Protein AF-A0A644XLY2-F1 (afdb_monomer_lite)

Radius of gyration: 23.8 Å; chains: 1; bounding box: 46×33×76 Å

Organism: NCBI:txid1076179

Structure (mmCIF, N/CA/C/O backbone):
data_AF-A0A644XLY2-F1
#
_entry.id   AF-A0A644XLY2-F1
#
loop_
_atom_site.group_PDB
_atom_site.id
_atom_site.type_symbol
_atom_site.label_atom_id
_atom_site.label_alt_id
_atom_site.label_comp_id
_atom_site.label_asym_id
_atom_site.label_entity_id
_atom_site.label_seq_id
_atom_site.pdbx_PDB_ins_code
_atom_site.Cartn_x
_atom_site.Cartn_y
_atom_site.Cartn_z
_atom_site.occupancy
_atom_site.B_iso_or_equiv
_atom_site.auth_seq_id
_atom_site.auth_comp_id
_atom_site.auth_asym_id
_atom_site.auth_atom_id
_atom_site.pdbx_PDB_model_num
ATOM 1 N N . MET A 1 1 ? 18.269 8.327 -16.739 1.00 52.97 1 MET A N 1
ATOM 2 C CA . MET A 1 1 ? 19.501 8.767 -16.051 1.00 52.97 1 MET A CA 1
ATOM 3 C C . MET A 1 1 ? 20.636 8.772 -17.060 1.00 52.97 1 MET A C 1
ATOM 5 O O . MET A 1 1 ? 21.264 7.745 -17.252 1.00 52.97 1 MET A O 1
ATOM 9 N N . VAL A 1 2 ? 20.858 9.886 -17.757 1.00 47.28 2 VAL A N 1
ATOM 10 C CA . VAL A 1 2 ? 22.071 10.100 -18.561 1.00 47.28 2 VAL A CA 1
ATOM 11 C C . VAL A 1 2 ? 22.455 11.570 -18.405 1.00 47.28 2 VAL A C 1
ATOM 13 O O . VAL A 1 2 ? 21.588 12.430 -18.533 1.00 47.28 2 VAL A O 1
ATOM 16 N N . GLY A 1 3 ? 23.728 11.842 -18.101 1.00 70.56 3 GLY A N 1
ATOM 17 C CA . GLY A 1 3 ? 24.317 13.184 -18.199 1.00 70.56 3 GLY A CA 1
ATOM 18 C C . GLY A 1 3 ? 24.483 14.000 -16.908 1.00 70.56 3 GLY A C 1
ATOM 19 O O . GLY A 1 3 ? 24.839 15.168 -17.010 1.00 70.56 3 GLY A O 1
ATOM 20 N N . GLY A 1 4 ? 24.270 13.441 -15.709 1.00 84.75 4 GLY A N 1
ATOM 21 C CA . GLY A 1 4 ? 24.455 14.188 -14.453 1.00 84.75 4 GLY A CA 1
ATOM 22 C C . GLY A 1 4 ? 24.630 13.318 -13.204 1.00 84.75 4 GLY A C 1
ATOM 23 O O . GLY A 1 4 ? 24.423 12.106 -13.252 1.00 84.75 4 GLY A O 1
ATOM 24 N N . ILE A 1 5 ? 25.010 13.948 -12.085 1.00 87.62 5 ILE A N 1
ATOM 25 C CA . ILE A 1 5 ? 25.122 13.294 -10.772 1.00 87.62 5 ILE A CA 1
ATOM 26 C C . ILE A 1 5 ? 23.717 12.957 -10.268 1.00 87.62 5 ILE A C 1
ATOM 28 O O . ILE A 1 5 ? 22.854 13.830 -10.184 1.00 87.62 5 ILE A O 1
ATOM 32 N N . VAL A 1 6 ? 23.501 11.693 -9.912 1.00 84.50 6 VAL A N 1
ATOM 33 C CA . VAL A 1 6 ? 22.233 11.191 -9.374 1.00 84.50 6 VAL A CA 1
ATOM 34 C C . VAL A 1 6 ? 22.479 10.395 -8.099 1.00 84.50 6 VAL A C 1
ATOM 36 O O . VAL A 1 6 ? 23.518 9.754 -7.949 1.00 84.50 6 VAL A O 1
ATOM 39 N N . ALA A 1 7 ? 21.514 10.424 -7.179 1.00 84.50 7 ALA A N 1
ATOM 40 C CA . ALA A 1 7 ? 21.519 9.519 -6.039 1.00 84.50 7 ALA A CA 1
ATOM 41 C C . ALA A 1 7 ? 21.222 8.095 -6.531 1.00 84.50 7 ALA A C 1
ATOM 43 O O . ALA A 1 7 ? 20.215 7.870 -7.205 1.00 84.50 7 ALA A O 1
ATOM 44 N N . TRP A 1 8 ? 22.104 7.154 -6.201 1.00 85.44 8 TRP A N 1
ATOM 45 C CA . TRP A 1 8 ? 21.988 5.751 -6.585 1.00 85.44 8 TRP A CA 1
ATOM 46 C C . TRP A 1 8 ? 21.940 4.863 -5.343 1.00 85.44 8 TRP A C 1
ATOM 48 O O . TRP A 1 8 ? 22.745 5.034 -4.428 1.00 85.44 8 TRP A O 1
ATOM 58 N N . GLY A 1 9 ? 21.007 3.910 -5.332 1.00 87.19 9 GLY A N 1
ATOM 59 C CA . GLY A 1 9 ? 20.786 2.977 -4.228 1.00 87.19 9 GLY A CA 1
ATOM 60 C C . GLY A 1 9 ? 19.379 3.073 -3.635 1.00 87.19 9 GLY A C 1
ATOM 61 O O . GLY A 1 9 ? 18.827 4.154 -3.441 1.00 87.19 9 GLY A O 1
ATOM 62 N N . ASP A 1 10 ? 18.804 1.911 -3.346 1.00 88.25 10 ASP A N 1
ATOM 63 C CA . ASP A 1 10 ? 17.441 1.723 -2.839 1.00 88.25 10 ASP A CA 1
ATOM 64 C C . ASP A 1 10 ? 17.400 1.025 -1.467 1.00 88.25 10 ASP A C 1
ATOM 66 O O . ASP A 1 10 ? 16.327 0.891 -0.875 1.00 88.25 10 ASP A O 1
ATOM 70 N N . GLN A 1 11 ? 18.556 0.590 -0.959 1.00 90.31 11 GLN A N 1
ATOM 71 C CA . GLN A 1 11 ? 18.693 -0.169 0.283 1.00 90.31 11 GLN A CA 1
ATOM 72 C C . GLN A 1 11 ? 19.186 0.709 1.440 1.00 90.31 11 GLN A C 1
ATOM 74 O O . GLN A 1 11 ? 19.980 1.632 1.256 1.00 90.31 11 GLN A O 1
ATOM 79 N N . THR A 1 12 ? 18.720 0.412 2.649 1.00 88.81 12 THR A N 1
ATOM 80 C CA . THR A 1 12 ? 19.202 1.013 3.893 1.00 88.81 12 THR A CA 1
ATOM 81 C C . THR A 1 12 ? 20.498 0.337 4.351 1.00 88.81 12 THR A C 1
ATOM 83 O O . THR A 1 12 ? 20.866 -0.741 3.885 1.00 88.81 12 THR A O 1
ATOM 86 N N . ALA A 1 13 ? 21.174 0.940 5.333 1.00 89.31 13 ALA A N 1
ATOM 87 C CA . ALA A 1 13 ? 22.377 0.373 5.948 1.00 89.31 13 ALA A CA 1
ATOM 88 C C . ALA A 1 13 ? 22.137 -0.950 6.713 1.00 89.31 13 ALA A C 1
ATOM 90 O O . ALA A 1 13 ? 23.092 -1.556 7.188 1.00 89.31 13 ALA A O 1
ATOM 91 N N . GLY A 1 14 ? 20.881 -1.396 6.858 1.00 84.31 14 GLY A N 1
ATOM 92 C CA . GLY A 1 14 ? 20.552 -2.686 7.470 1.00 84.31 14 GLY A CA 1
ATOM 93 C C . GLY A 1 14 ? 20.836 -3.889 6.564 1.00 84.31 14 GLY A C 1
ATOM 94 O O . GLY A 1 14 ? 20.976 -5.005 7.060 1.00 84.31 14 GLY A O 1
ATOM 95 N N . TYR A 1 15 ? 20.952 -3.682 5.250 1.00 83.88 15 TYR A N 1
ATOM 96 C CA . TYR A 1 15 ? 21.328 -4.731 4.304 1.00 83.88 15 TYR A CA 1
ATOM 97 C C . TYR A 1 15 ? 22.852 -4.975 4.339 1.00 83.88 15 TYR A C 1
ATOM 99 O O . TYR A 1 15 ? 23.608 -4.002 4.353 1.00 83.88 15 TYR A O 1
ATOM 107 N N . PRO A 1 16 ? 23.346 -6.233 4.306 1.00 84.50 16 PRO A N 1
ATOM 108 C CA . PRO A 1 16 ? 22.618 -7.498 4.128 1.00 84.50 16 PRO A CA 1
ATOM 109 C C . PRO A 1 16 ? 22.220 -8.209 5.436 1.00 84.50 16 PRO A C 1
ATOM 111 O O . PRO A 1 16 ? 21.701 -9.320 5.382 1.00 84.50 16 PRO A O 1
ATOM 114 N N . GLY A 1 17 ? 22.498 -7.622 6.605 1.00 86.94 17 GLY A N 1
ATOM 115 C CA . GLY A 1 17 ? 22.283 -8.278 7.903 1.00 86.94 17 GLY A CA 1
ATOM 116 C C . GLY A 1 17 ? 20.809 -8.510 8.251 1.00 86.94 17 GLY A C 1
ATOM 117 O O . GLY A 1 17 ? 20.477 -9.495 8.905 1.00 86.94 17 GLY A O 1
ATOM 118 N N . ILE A 1 18 ? 19.925 -7.627 7.789 1.00 84.94 18 ILE A N 1
ATOM 119 C CA . ILE A 1 18 ? 18.471 -7.785 7.851 1.00 84.94 18 ILE A CA 1
ATOM 120 C C . ILE A 1 18 ? 17.988 -8.070 6.428 1.00 84.94 18 ILE A C 1
ATOM 122 O O . ILE A 1 18 ? 18.403 -7.397 5.489 1.00 84.94 18 ILE A O 1
ATOM 126 N N . THR A 1 19 ? 17.126 -9.070 6.256 1.00 83.12 19 THR A N 1
ATOM 127 C CA . THR A 1 19 ? 16.558 -9.442 4.947 1.00 83.12 19 THR A CA 1
ATOM 128 C C . THR A 1 19 ? 15.084 -9.071 4.811 1.00 83.12 19 THR A C 1
ATOM 130 O O . THR A 1 19 ? 14.523 -9.189 3.724 1.00 83.12 19 THR A O 1
ATOM 133 N N . ASP A 1 20 ? 14.452 -8.593 5.890 1.00 86.88 20 ASP A N 1
ATOM 134 C CA . ASP A 1 20 ? 13.086 -8.085 5.823 1.00 86.88 20 ASP A CA 1
ATOM 135 C C . ASP A 1 20 ? 13.050 -6.807 4.981 1.00 86.88 20 ASP A C 1
ATOM 137 O O . ASP A 1 20 ? 13.723 -5.802 5.248 1.00 86.88 20 ASP A O 1
ATOM 141 N N . VAL A 1 21 ? 12.240 -6.864 3.935 1.00 86.06 21 VAL A N 1
ATOM 142 C CA . VAL A 1 21 ? 12.127 -5.843 2.909 1.00 86.06 21 VAL A CA 1
ATOM 143 C C . VAL A 1 21 ? 11.563 -4.533 3.475 1.00 86.06 21 VAL A C 1
ATOM 145 O O . VAL A 1 21 ? 11.943 -3.449 3.025 1.00 86.06 21 VAL A O 1
ATOM 148 N N . LYS A 1 22 ? 10.727 -4.601 4.521 1.00 82.75 22 LYS A N 1
ATOM 149 C CA . LYS A 1 22 ? 10.165 -3.406 5.179 1.00 82.75 22 LYS A CA 1
ATOM 150 C C . LYS A 1 22 ? 11.219 -2.560 5.905 1.00 82.75 22 LYS A C 1
ATOM 152 O O . LYS A 1 22 ? 11.024 -1.362 6.120 1.00 82.75 22 LYS A O 1
ATOM 157 N N . ASP A 1 23 ? 12.335 -3.179 6.282 1.00 85.06 23 ASP A N 1
ATOM 158 C CA . ASP A 1 23 ? 13.420 -2.539 7.025 1.00 85.06 23 ASP A CA 1
ATOM 159 C C . ASP A 1 23 ? 14.617 -2.200 6.133 1.00 85.06 23 ASP A C 1
ATOM 161 O O . ASP A 1 23 ? 15.352 -1.242 6.398 1.00 85.06 23 ASP A O 1
ATOM 165 N N . THR A 1 24 ? 14.778 -2.942 5.041 1.00 89.88 24 THR A N 1
ATOM 166 C CA . THR A 1 24 ? 15.925 -2.820 4.139 1.00 89.88 24 THR A CA 1
ATOM 167 C C . THR A 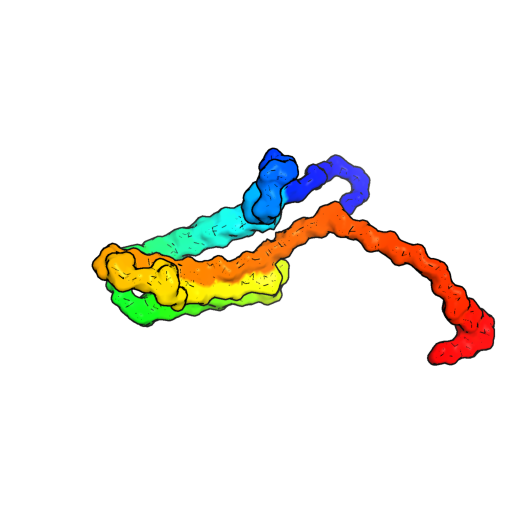1 24 ? 15.649 -1.997 2.901 1.00 89.88 24 THR A C 1
ATOM 169 O O . THR A 1 24 ? 16.515 -1.221 2.513 1.00 89.88 24 THR A O 1
ATOM 172 N N . SER A 1 25 ? 14.450 -2.044 2.321 1.00 90.56 25 SER A N 1
ATOM 173 C CA . SER A 1 25 ? 14.159 -1.238 1.139 1.00 90.56 25 SER A CA 1
ATOM 174 C C . SER A 1 25 ? 13.577 0.128 1.497 1.00 90.56 25 SER A C 1
ATOM 176 O O . SER A 1 25 ? 12.528 0.247 2.134 1.00 90.56 25 SER A O 1
ATOM 178 N N . ILE A 1 26 ? 14.242 1.188 1.037 1.00 91.94 26 ILE A N 1
ATOM 179 C CA . ILE A 1 26 ? 13.843 2.585 1.238 1.00 91.94 26 ILE A CA 1
ATOM 180 C C . ILE A 1 26 ? 12.414 2.872 0.736 1.00 91.94 26 ILE A C 1
ATOM 182 O O . ILE A 1 26 ? 11.646 3.446 1.515 1.00 91.94 26 ILE A O 1
ATOM 186 N N . PRO A 1 27 ? 12.016 2.532 -0.512 1.00 91.75 27 PRO A N 1
ATOM 187 C CA . PRO A 1 27 ? 10.662 2.814 -0.996 1.00 91.75 27 PRO A CA 1
ATOM 188 C C . PRO A 1 27 ? 9.580 2.125 -0.158 1.00 91.75 27 PRO A C 1
ATOM 190 O O . PRO A 1 27 ? 8.609 2.780 0.227 1.00 91.75 27 PRO A O 1
ATOM 193 N N . ILE A 1 28 ? 9.774 0.852 0.206 1.00 93.50 28 ILE A N 1
ATOM 194 C CA . ILE A 1 28 ? 8.809 0.128 1.042 1.00 93.50 28 ILE A CA 1
ATOM 195 C C . ILE A 1 28 ? 8.731 0.745 2.429 1.00 93.50 28 ILE A C 1
ATOM 197 O O . ILE A 1 28 ? 7.638 1.093 2.876 1.00 93.50 28 ILE A O 1
ATOM 201 N N . ARG A 1 29 ? 9.871 0.964 3.090 1.00 92.81 29 ARG A N 1
ATOM 202 C CA . ARG A 1 29 ? 9.903 1.567 4.426 1.00 92.81 29 ARG A CA 1
ATOM 203 C C . ARG A 1 29 ? 9.197 2.922 4.460 1.00 92.81 29 ARG A C 1
ATOM 205 O O . ARG A 1 29 ? 8.431 3.206 5.380 1.00 92.81 29 ARG A O 1
ATOM 212 N N . ARG A 1 30 ? 9.430 3.767 3.450 1.00 93.12 30 ARG A N 1
ATOM 213 C CA . ARG A 1 30 ? 8.767 5.075 3.323 1.00 93.12 30 ARG A CA 1
ATOM 214 C C . ARG A 1 30 ? 7.258 4.933 3.174 1.00 93.12 30 ARG A C 1
ATOM 216 O O . ARG A 1 30 ? 6.531 5.638 3.871 1.00 93.12 30 ARG A O 1
ATOM 223 N N . MET A 1 31 ? 6.799 4.025 2.314 1.00 94.56 31 MET A N 1
ATOM 224 C CA . MET A 1 31 ? 5.370 3.801 2.114 1.00 94.56 31 MET A CA 1
ATOM 225 C C . MET A 1 31 ? 4.705 3.277 3.390 1.00 94.56 31 MET A C 1
ATOM 227 O O . MET A 1 31 ? 3.675 3.805 3.792 1.00 94.56 31 MET A O 1
ATOM 231 N N . PHE A 1 32 ? 5.321 2.318 4.086 1.00 93.94 32 PHE A N 1
ATOM 232 C CA . PHE A 1 32 ? 4.814 1.803 5.363 1.00 93.94 32 PHE A CA 1
ATOM 233 C C . PHE A 1 32 ? 4.697 2.900 6.425 1.00 93.94 32 PHE A C 1
ATOM 235 O O . PHE A 1 32 ? 3.658 3.015 7.073 1.00 93.94 32 PHE A O 1
ATOM 242 N N . ASN A 1 33 ? 5.718 3.750 6.566 1.00 94.62 33 ASN A N 1
ATOM 243 C CA . ASN A 1 33 ? 5.678 4.874 7.504 1.00 94.62 33 ASN A CA 1
ATOM 244 C C . ASN A 1 33 ? 4.580 5.884 7.141 1.00 94.62 33 ASN A C 1
ATOM 246 O O . ASN A 1 33 ? 3.854 6.357 8.014 1.00 94.62 33 ASN A O 1
ATOM 250 N N . TRP A 1 34 ? 4.441 6.216 5.855 1.00 95.31 34 TRP A N 1
ATOM 251 C CA . TRP A 1 34 ? 3.422 7.153 5.387 1.00 95.31 34 TRP A CA 1
ATOM 252 C C . TRP A 1 34 ? 2.003 6.614 5.590 1.00 95.31 34 TRP A C 1
ATOM 254 O O . TRP A 1 34 ? 1.145 7.327 6.115 1.00 95.31 34 TRP A O 1
ATOM 264 N N . VAL A 1 35 ? 1.767 5.347 5.236 1.00 95.31 35 VAL A N 1
ATOM 265 C CA . VAL A 1 35 ? 0.485 4.676 5.467 1.00 95.31 35 VAL A CA 1
ATOM 266 C C . VAL A 1 35 ? 0.189 4.627 6.963 1.00 95.31 35 VAL A C 1
ATOM 268 O O . VAL A 1 35 ? -0.875 5.078 7.373 1.00 95.31 35 VAL A O 1
ATOM 271 N N . GLY A 1 36 ? 1.134 4.173 7.792 1.00 94.75 36 GLY A N 1
ATOM 272 C CA . GLY A 1 36 ? 0.965 4.101 9.246 1.00 94.75 36 GLY A CA 1
ATOM 273 C C . GLY A 1 36 ? 0.584 5.447 9.870 1.00 94.75 36 GLY A C 1
ATOM 274 O O . GLY A 1 36 ? -0.386 5.527 10.621 1.00 94.75 36 GLY A O 1
ATOM 275 N N . ASN A 1 37 ? 1.274 6.525 9.491 1.00 95.75 37 ASN A N 1
ATOM 276 C CA . ASN A 1 37 ? 0.949 7.873 9.962 1.00 95.75 37 ASN A CA 1
ATOM 277 C C . ASN A 1 37 ? -0.436 8.335 9.494 1.00 95.75 37 ASN A C 1
ATOM 279 O O . ASN A 1 37 ? -1.184 8.937 10.264 1.00 95.75 37 ASN A O 1
ATOM 283 N N . THR A 1 38 ? -0.800 8.027 8.249 1.00 94.75 38 THR A N 1
ATOM 284 C CA . THR A 1 38 ? -2.105 8.387 7.683 1.00 94.75 38 THR A CA 1
ATOM 285 C C . THR A 1 38 ? -3.238 7.674 8.421 1.00 94.75 38 THR A C 1
ATOM 287 O O . THR A 1 38 ? -4.241 8.306 8.756 1.00 94.75 38 THR A O 1
ATOM 290 N N . LEU A 1 39 ? -3.064 6.387 8.742 1.00 93.81 39 LEU A N 1
ATOM 291 C CA . LEU A 1 39 ? -4.024 5.621 9.537 1.00 93.81 39 LEU A CA 1
ATOM 292 C C . LEU A 1 39 ? -4.224 6.243 10.918 1.00 93.81 39 LEU A C 1
ATOM 294 O O . LEU A 1 39 ? -5.361 6.459 11.320 1.00 93.81 39 LEU A O 1
ATOM 298 N N . VAL A 1 40 ? -3.139 6.571 11.628 1.00 93.19 40 VAL A N 1
ATOM 299 C CA . VAL A 1 40 ? -3.216 7.167 12.973 1.00 93.19 40 VAL A CA 1
ATOM 300 C C . VAL A 1 40 ? -3.965 8.497 12.944 1.00 93.19 40 VAL A C 1
ATOM 302 O O . VAL A 1 40 ? -4.905 8.685 13.716 1.00 93.19 40 VAL A O 1
ATOM 305 N N . LEU A 1 41 ? -3.594 9.398 12.031 1.00 94.12 41 LEU A N 1
ATOM 306 C CA . LEU A 1 41 ? -4.220 10.717 11.921 1.00 94.12 41 LEU A CA 1
ATOM 307 C C . LEU A 1 41 ? -5.703 10.622 11.539 1.00 94.12 41 LEU A C 1
ATOM 309 O O . LEU A 1 41 ? -6.523 11.359 12.081 1.00 94.12 41 LEU A O 1
ATOM 313 N N . THR A 1 42 ? -6.061 9.686 10.657 1.00 92.25 42 THR A N 1
ATOM 314 C CA . THR A 1 42 ? -7.452 9.489 10.218 1.00 92.25 42 THR A CA 1
ATOM 315 C C . THR A 1 42 ? -8.292 8.804 11.297 1.00 92.25 42 THR A C 1
ATOM 317 O O . THR A 1 42 ? -9.436 9.186 11.528 1.00 92.25 42 THR A O 1
ATOM 320 N N . CYS A 1 43 ? -7.736 7.811 11.997 1.00 92.06 43 CYS A N 1
ATOM 321 C CA . CYS A 1 43 ? -8.428 7.095 13.069 1.00 92.06 43 CYS A CA 1
ATOM 322 C C . CYS A 1 43 ? -8.631 7.935 14.327 1.00 92.06 43 CYS A C 1
ATOM 324 O O . CYS A 1 43 ? -9.504 7.607 15.130 1.00 92.06 43 CYS A O 1
ATOM 326 N N . TRP A 1 44 ? -7.862 9.011 14.507 1.00 91.88 44 TRP A N 1
ATOM 327 C CA . TRP A 1 44 ? -7.924 9.841 15.707 1.00 91.88 44 TRP A CA 1
ATOM 328 C C . TRP A 1 44 ? -9.335 10.377 15.994 1.00 91.88 44 TRP A C 1
ATOM 330 O O . TRP A 1 44 ? -9.755 10.423 17.145 1.00 91.88 44 TRP A O 1
ATOM 340 N N . GLN A 1 45 ? -10.116 10.684 14.953 1.00 91.56 45 GLN A N 1
ATOM 341 C CA . GLN A 1 45 ? -11.507 11.145 15.089 1.00 91.56 45 GLN A CA 1
ATOM 342 C C . GLN A 1 45 ? -12.469 10.088 15.663 1.00 91.56 45 GLN A C 1
ATOM 344 O O . GLN A 1 45 ? -13.573 10.413 16.096 1.00 91.56 45 GLN A O 1
ATOM 349 N N . TYR A 1 46 ? -12.078 8.814 15.620 1.00 90.69 46 TYR A N 1
ATOM 350 C CA . TYR A 1 46 ? -12.864 7.692 16.120 1.00 90.69 46 TYR A CA 1
ATOM 351 C C . TYR A 1 46 ? -12.465 7.283 17.545 1.00 90.69 46 TYR A C 1
ATOM 353 O O . TYR A 1 46 ? -13.147 6.465 18.163 1.00 90.69 46 TYR A O 1
ATOM 361 N N . VAL A 1 47 ? -11.386 7.853 18.087 1.00 90.88 47 VAL A N 1
ATOM 362 C CA . VAL A 1 47 ? -10.950 7.603 19.464 1.00 90.88 47 VAL A CA 1
ATOM 363 C C . VAL A 1 47 ? -12.012 8.132 20.430 1.00 90.88 47 VAL A C 1
ATOM 365 O O . VAL A 1 47 ? -12.540 9.222 20.244 1.00 90.88 47 VAL A O 1
ATOM 368 N N . SER A 1 48 ? -12.329 7.358 21.473 1.00 88.94 48 SER A N 1
ATOM 369 C CA . SER A 1 48 ? -13.400 7.636 22.452 1.00 88.94 48 SER A CA 1
ATOM 370 C C . SER A 1 48 ? -14.839 7.434 21.948 1.00 88.94 48 SER A C 1
ATOM 372 O O . SER A 1 48 ? -15.790 7.567 22.722 1.00 88.94 48 SER A O 1
ATOM 374 N N . ASN A 1 49 ? -15.043 7.050 20.684 1.00 91.94 49 ASN A N 1
ATOM 375 C CA . ASN A 1 49 ? -16.382 6.692 20.223 1.00 91.94 49 ASN A CA 1
ATOM 376 C C . ASN A 1 49 ? -16.818 5.325 20.778 1.00 91.94 49 ASN A C 1
ATOM 378 O O . ASN A 1 49 ? -15.987 4.429 20.946 1.00 91.94 49 ASN A O 1
ATOM 382 N N . PRO A 1 50 ? -18.126 5.119 21.033 1.00 92.31 50 PRO A N 1
ATOM 383 C CA . PRO A 1 50 ? -18.632 3.835 21.498 1.00 92.31 50 PRO A CA 1
ATOM 384 C C . PRO A 1 50 ? -18.309 2.713 20.512 1.00 92.31 50 PRO A C 1
ATOM 386 O O . PRO A 1 50 ? -18.658 2.806 19.329 1.00 92.31 50 PRO A O 1
ATOM 389 N N . LEU A 1 51 ? -17.716 1.629 21.015 1.00 91.88 51 LEU A N 1
ATOM 390 C CA . LEU A 1 51 ? -17.354 0.488 20.189 1.00 91.88 51 LEU A CA 1
ATOM 391 C C . LEU A 1 51 ? -18.610 -0.257 19.722 1.00 91.88 51 LEU A C 1
ATOM 393 O O . LEU A 1 51 ? -19.261 -0.972 20.482 1.00 91.88 51 LEU A O 1
ATOM 397 N N . ARG A 1 52 ? -18.965 -0.070 18.451 1.00 93.75 52 ARG A N 1
ATOM 398 C CA . ARG A 1 52 ? -20.123 -0.698 17.804 1.00 93.75 52 ARG A CA 1
ATOM 399 C C . ARG A 1 52 ? -19.672 -1.396 16.535 1.00 93.75 52 ARG A C 1
ATOM 401 O O . ARG A 1 52 ? -18.775 -0.912 15.852 1.00 93.75 52 ARG A O 1
ATOM 408 N N . ARG A 1 53 ? -20.383 -2.452 16.140 1.00 93.75 53 ARG A N 1
ATOM 409 C CA . ARG A 1 53 ? -20.155 -3.140 14.860 1.00 93.75 53 ARG A CA 1
ATOM 410 C C . ARG A 1 53 ? -20.088 -2.167 13.674 1.00 93.75 53 ARG A C 1
ATOM 412 O O . ARG A 1 53 ? -19.137 -2.208 12.907 1.00 93.75 53 ARG A O 1
ATOM 419 N N . ARG A 1 54 ? -21.024 -1.212 13.608 1.00 94.12 54 ARG A N 1
ATOM 420 C CA . ARG A 1 54 ? -21.047 -0.177 12.563 1.00 94.12 54 ARG A CA 1
ATOM 421 C C . ARG A 1 54 ? -19.774 0.671 12.526 1.00 94.12 54 ARG A C 1
ATOM 423 O O . ARG A 1 54 ? -19.343 1.052 11.448 1.00 94.12 54 ARG A O 1
ATOM 430 N N . MET A 1 55 ? -19.187 0.991 13.681 1.00 92.88 55 MET A N 1
ATOM 431 C CA . MET A 1 55 ? -17.939 1.761 13.744 1.00 92.88 55 MET A CA 1
ATOM 432 C C . MET A 1 55 ? -16.788 0.947 13.148 1.00 92.88 55 MET A C 1
ATOM 434 O O . MET A 1 55 ? -16.025 1.482 12.352 1.00 92.88 55 MET A O 1
ATOM 438 N N . ILE A 1 56 ? -16.710 -0.345 13.483 1.00 94.25 56 ILE A N 1
ATOM 439 C CA . ILE A 1 56 ? -15.684 -1.255 12.961 1.00 94.25 56 ILE A CA 1
ATOM 440 C C . ILE A 1 56 ? -15.795 -1.376 11.438 1.00 94.25 56 ILE A C 1
ATOM 442 O O . ILE A 1 56 ? -14.800 -1.177 10.745 1.00 94.25 56 ILE A O 1
ATOM 446 N N . GLU A 1 57 ? -17.003 -1.631 10.930 1.00 95.12 57 GLU A N 1
ATOM 447 C CA . GLU A 1 57 ? -17.286 -1.715 9.490 1.00 95.12 57 GLU A CA 1
ATOM 448 C C . GLU A 1 57 ? -16.957 -0.391 8.784 1.00 95.12 57 GLU A C 1
ATOM 450 O O . GLU A 1 57 ? -16.229 -0.386 7.801 1.00 95.12 57 GLU A O 1
ATOM 455 N N . THR A 1 58 ? -17.379 0.750 9.343 1.00 94.81 58 THR A N 1
ATOM 456 C CA . THR A 1 58 ? -17.093 2.078 8.762 1.00 94.81 58 THR A CA 1
ATOM 457 C C . THR A 1 58 ? -15.590 2.332 8.634 1.00 94.81 58 THR A C 1
ATOM 459 O O . THR A 1 58 ? -15.133 2.804 7.593 1.00 94.81 58 THR A O 1
ATOM 462 N N . VAL A 1 59 ? -14.809 2.027 9.676 1.00 94.62 59 VAL A N 1
ATOM 463 C CA . VAL A 1 59 ? -13.347 2.193 9.660 1.00 94.62 59 VAL A CA 1
ATOM 464 C C . VAL A 1 59 ? -12.717 1.266 8.618 1.00 94.62 59 VAL A C 1
ATOM 466 O O . VAL A 1 59 ? -11.917 1.717 7.798 1.00 94.62 59 VAL A O 1
ATOM 469 N N . GLN A 1 60 ? -13.111 -0.009 8.611 1.00 95.44 60 GLN A N 1
ATOM 470 C CA . GLN A 1 60 ? -12.606 -1.003 7.668 1.00 95.44 60 GLN A CA 1
ATOM 471 C C . GLN A 1 60 ? -12.904 -0.615 6.210 1.00 95.44 60 GLN A C 1
ATOM 473 O O . GLN A 1 60 ? -12.000 -0.633 5.375 1.00 95.44 60 GLN A O 1
ATOM 478 N N . ASP A 1 61 ? -14.139 -0.225 5.902 1.00 95.69 61 ASP A N 1
ATOM 479 C CA . ASP A 1 61 ? -14.560 0.136 4.546 1.00 95.69 61 ASP A CA 1
ATOM 480 C C . ASP A 1 61 ? -13.883 1.419 4.066 1.00 95.69 61 ASP A C 1
ATOM 482 O O . ASP A 1 61 ? -13.4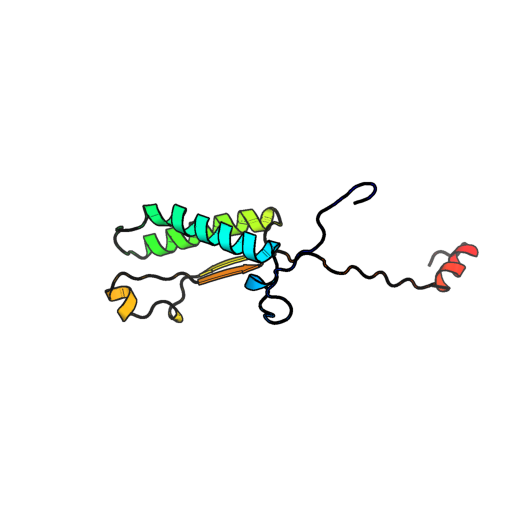17 1.482 2.927 1.00 95.69 61 ASP A O 1
ATOM 486 N N . THR A 1 62 ? -13.741 2.415 4.947 1.00 94.94 62 THR A N 1
ATOM 487 C CA . THR A 1 62 ? -13.042 3.670 4.629 1.00 94.94 62 THR A CA 1
ATOM 488 C C . THR A 1 62 ? -11.617 3.395 4.149 1.00 94.94 62 THR A C 1
ATOM 490 O O . THR A 1 62 ? -11.201 3.903 3.105 1.00 94.94 62 THR A O 1
ATOM 493 N N . PHE A 1 63 ? -10.866 2.560 4.873 1.00 95.94 63 PHE A N 1
ATOM 494 C CA . PHE A 1 63 ? -9.491 2.256 4.485 1.00 95.94 63 PHE A CA 1
ATOM 495 C C . PHE A 1 63 ? -9.393 1.296 3.305 1.00 95.94 63 PHE A C 1
ATOM 497 O O . PHE A 1 63 ? -8.488 1.458 2.492 1.00 95.94 63 PHE A O 1
ATOM 504 N N . ASN A 1 64 ? -10.323 0.352 3.148 1.00 96.25 64 ASN A N 1
ATOM 505 C CA . ASN A 1 64 ? -10.362 -0.493 1.954 1.00 96.25 64 ASN A CA 1
ATOM 506 C C . ASN A 1 64 ? -10.600 0.336 0.683 1.00 96.25 64 ASN A C 1
ATOM 508 O O . ASN A 1 64 ? -9.889 0.155 -0.302 1.00 96.25 64 ASN A O 1
ATOM 512 N N . VAL A 1 65 ? -11.530 1.297 0.707 1.00 96.69 65 VAL A N 1
ATOM 513 C CA . VAL A 1 65 ? -11.760 2.214 -0.426 1.00 96.69 65 VAL A CA 1
ATOM 514 C C . VAL A 1 65 ? -10.518 3.056 -0.715 1.00 96.69 65 VAL A C 1
ATOM 516 O O . VAL A 1 65 ? -10.126 3.206 -1.873 1.00 96.69 65 VAL A O 1
ATOM 519 N N . TRP A 1 66 ? -9.861 3.572 0.323 1.00 96.19 66 TRP A N 1
ATOM 520 C CA . TRP A 1 66 ? -8.633 4.346 0.163 1.00 96.19 66 TRP A CA 1
ATOM 521 C C . TRP A 1 66 ? -7.485 3.520 -0.439 1.00 96.19 66 TRP A C 1
ATOM 523 O O . TRP A 1 66 ? -6.858 3.963 -1.404 1.00 96.19 66 TRP A O 1
ATOM 533 N N . LEU A 1 67 ? -7.247 2.305 0.066 1.00 96.06 67 LEU A N 1
ATOM 534 C CA . LEU A 1 67 ? -6.235 1.389 -0.470 1.00 96.06 67 LEU A CA 1
ATOM 535 C C . LEU A 1 67 ? -6.538 1.004 -1.921 1.00 96.06 67 LEU A C 1
ATOM 537 O O . LEU A 1 67 ? -5.632 1.038 -2.748 1.00 96.06 67 LEU A O 1
ATOM 541 N N . ASN A 1 68 ? -7.8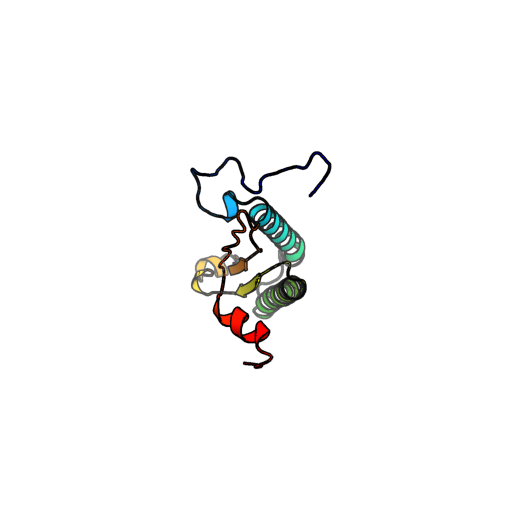00 0.732 -2.261 1.00 96.38 68 ASN A N 1
ATOM 542 C CA . ASN A 1 68 ? -8.210 0.484 -3.646 1.00 96.38 68 ASN A CA 1
ATOM 543 C C . ASN A 1 68 ? -7.904 1.682 -4.556 1.00 96.38 68 ASN A C 1
ATOM 545 O O . ASN A 1 68 ? -7.471 1.499 -5.691 1.00 96.38 68 ASN A O 1
ATOM 549 N N . GLY A 1 69 ? -8.057 2.912 -4.055 1.00 96.50 69 GLY A N 1
ATOM 550 C CA . GLY A 1 69 ? -7.653 4.122 -4.771 1.00 96.50 69 GLY A CA 1
ATOM 551 C C . GLY A 1 69 ? -6.143 4.208 -5.025 1.00 96.50 69 GLY A C 1
ATOM 552 O O . GLY A 1 69 ? -5.730 4.678 -6.083 1.00 96.50 69 GLY A O 1
ATOM 553 N N . LEU A 1 70 ? -5.312 3.737 -4.089 1.00 95.94 70 LEU A N 1
ATOM 554 C CA . LEU A 1 70 ? -3.856 3.655 -4.268 1.00 95.94 70 LEU A CA 1
ATOM 555 C C . LEU A 1 70 ? -3.458 2.549 -5.252 1.00 95.94 70 LEU A C 1
ATOM 557 O O . LEU A 1 70 ? -2.555 2.757 -6.060 1.00 95.94 70 LEU A O 1
ATOM 561 N N . VAL A 1 71 ? -4.147 1.406 -5.212 1.00 96.62 71 VAL A N 1
ATOM 562 C CA . VAL A 1 71 ? -3.946 0.296 -6.156 1.00 96.62 71 VAL A CA 1
ATOM 563 C C . VAL A 1 71 ? -4.344 0.708 -7.572 1.00 96.62 71 VAL A C 1
ATOM 565 O O . VAL A 1 71 ? -3.583 0.489 -8.505 1.00 96.62 71 VAL A O 1
ATOM 568 N N . GLY A 1 72 ? -5.475 1.399 -7.742 1.00 96.12 72 GLY A N 1
ATOM 569 C CA . GLY A 1 72 ? -5.904 1.916 -9.047 1.00 96.12 72 GLY A CA 1
ATOM 570 C C . GLY A 1 72 ? -4.963 2.968 -9.651 1.00 96.12 72 GLY A C 1
ATOM 571 O O . GLY A 1 72 ? -5.046 3.243 -10.843 1.00 96.12 72 GLY A O 1
ATOM 572 N N . ARG A 1 73 ? -4.069 3.552 -8.843 1.00 95.62 73 ARG A N 1
ATOM 573 C CA . ARG A 1 73 ? -2.994 4.460 -9.282 1.00 95.62 73 ARG A CA 1
ATOM 574 C C . ARG A 1 73 ? -1.628 3.779 -9.377 1.00 95.62 73 ARG A C 1
ATOM 576 O O . ARG A 1 73 ? -0.635 4.472 -9.567 1.00 95.62 73 ARG A O 1
ATOM 583 N N . GLU A 1 74 ? -1.571 2.464 -9.180 1.00 93.25 74 GLU A N 1
ATOM 584 C CA . GLU A 1 74 ? -0.347 1.653 -9.214 1.00 93.25 74 GLU A CA 1
ATOM 585 C C . GLU A 1 74 ? 0.700 2.037 -8.150 1.00 93.25 74 GLU A C 1
ATOM 587 O O . GLU A 1 74 ? 1.867 1.659 -8.229 1.00 93.25 74 GLU A O 1
ATOM 592 N N . TYR A 1 75 ? 0.297 2.758 -7.098 1.00 93.19 75 TYR A N 1
ATOM 593 C CA . TYR A 1 75 ? 1.179 3.054 -5.960 1.00 93.19 75 TYR A CA 1
ATOM 594 C C . TYR A 1 75 ? 1.335 1.858 -5.019 1.00 93.19 75 TYR A C 1
ATOM 596 O O . TYR A 1 75 ? 2.312 1.768 -4.277 1.00 93.19 75 TYR A O 1
ATOM 604 N N . LEU A 1 76 ? 0.367 0.945 -5.042 1.00 95.12 76 LEU A N 1
ATOM 605 C CA . LEU A 1 76 ? 0.400 -0.342 -4.364 1.00 95.12 76 LEU A CA 1
ATOM 606 C C . LEU A 1 76 ? 0.067 -1.431 -5.383 1.00 95.12 76 LEU A C 1
ATOM 608 O O . LEU A 1 76 ? -0.808 -1.241 -6.222 1.00 95.12 76 LEU A O 1
ATOM 612 N N . LEU A 1 77 ? 0.716 -2.588 -5.265 1.00 93.69 77 LEU A N 1
ATOM 613 C CA . LEU A 1 77 ? 0.356 -3.780 -6.041 1.00 93.69 77 LEU A CA 1
ATOM 614 C C . LEU A 1 77 ? -0.941 -4.416 -5.518 1.00 93.69 77 LEU A C 1
ATOM 616 O O . LEU A 1 77 ? -1.671 -5.070 -6.254 1.00 93.69 77 LEU A O 1
ATOM 620 N N . GLY A 1 78 ? -1.230 -4.212 -4.233 1.00 94.31 78 GLY A N 1
ATOM 621 C CA . GLY A 1 78 ? -2.442 -4.674 -3.574 1.00 94.31 78 GLY A CA 1
ATOM 622 C C . GLY A 1 78 ? -2.520 -4.166 -2.139 1.00 94.31 78 GLY A C 1
ATOM 623 O O . GLY A 1 78 ? -1.498 -3.855 -1.516 1.00 94.31 78 GLY A O 1
ATOM 624 N N . GLY A 1 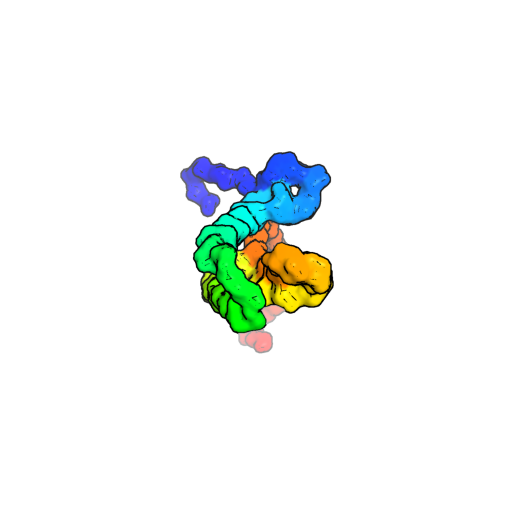79 ? -3.738 -4.087 -1.609 1.00 94.12 79 GLY A N 1
ATOM 625 C CA . GLY A 1 79 ? -3.963 -3.744 -0.213 1.00 94.12 79 GLY A CA 1
ATOM 626 C C . GLY A 1 79 ? -5.376 -4.072 0.257 1.00 94.12 79 GLY A C 1
ATOM 627 O O . GLY A 1 79 ? -6.331 -3.902 -0.493 1.00 94.12 79 GLY A O 1
ATOM 628 N N . ARG A 1 80 ? -5.508 -4.547 1.498 1.00 95.00 80 ARG A N 1
ATOM 629 C CA . ARG A 1 80 ? -6.791 -4.761 2.179 1.00 95.00 80 ARG A CA 1
ATOM 630 C C . ARG A 1 80 ? -6.651 -4.601 3.690 1.00 95.00 80 ARG A C 1
ATOM 632 O O . ARG A 1 80 ? -5.603 -4.893 4.263 1.00 95.00 80 ARG A O 1
ATOM 639 N N . VAL A 1 81 ? -7.737 -4.207 4.337 1.00 95.81 81 VAL A N 1
ATOM 640 C CA . VAL A 1 81 ? -7.882 -4.136 5.792 1.00 95.81 81 VAL A CA 1
ATOM 641 C C . VAL A 1 81 ? -8.934 -5.148 6.225 1.00 95.81 81 VAL A C 1
ATOM 643 O O . VAL A 1 81 ? -10.037 -5.175 5.674 1.00 95.81 81 VAL A O 1
ATOM 646 N N . ALA A 1 82 ? -8.589 -5.976 7.207 1.00 94.00 82 ALA A N 1
ATOM 647 C CA . ALA A 1 82 ? -9.444 -7.014 7.760 1.00 94.00 82 ALA A CA 1
ATOM 648 C C . ALA A 1 82 ? -9.569 -6.870 9.280 1.00 94.00 82 ALA A C 1
ATOM 650 O O . ALA A 1 82 ? -8.603 -6.570 9.983 1.00 94.00 82 ALA A O 1
ATOM 651 N N . PHE A 1 83 ? -10.774 -7.107 9.786 1.00 94.06 83 PHE A N 1
ATOM 652 C CA . PHE A 1 83 ? -11.030 -7.271 11.207 1.00 94.06 83 PHE A CA 1
ATOM 653 C C . PHE A 1 83 ? -11.116 -8.765 11.532 1.00 94.06 83 PHE A C 1
ATOM 655 O O . PHE A 1 83 ? -12.130 -9.410 11.263 1.00 94.06 83 PHE A O 1
ATOM 662 N N . GLU A 1 84 ? -10.032 -9.328 12.062 1.00 93.06 84 GLU A N 1
ATOM 663 C CA . GLU A 1 84 ? -9.918 -10.766 12.314 1.00 93.06 84 GLU A CA 1
ATOM 664 C C . GLU A 1 84 ? -10.116 -11.091 13.796 1.00 93.06 84 GLU A C 1
ATOM 666 O O . GLU A 1 84 ? -9.686 -10.353 14.685 1.00 93.06 84 GLU A O 1
ATOM 671 N N . THR A 1 85 ? -10.749 -12.229 14.081 1.00 90.94 85 THR A N 1
ATOM 672 C CA . THR A 1 85 ? -10.987 -12.685 15.460 1.00 90.94 85 THR A CA 1
ATOM 673 C C . THR A 1 85 ? -9.696 -13.060 16.180 1.00 90.94 85 THR A C 1
ATOM 675 O O . THR A 1 85 ? -9.636 -12.962 17.401 1.00 90.94 85 THR A O 1
ATOM 678 N N . VAL A 1 86 ? -8.663 -13.472 15.437 1.00 93.06 86 VAL A N 1
ATOM 679 C CA . VAL A 1 86 ? -7.356 -13.841 15.999 1.00 93.06 86 VAL A CA 1
ATOM 680 C C . VAL A 1 86 ? -6.651 -12.643 16.642 1.00 93.06 86 VAL A C 1
ATOM 682 O O . VAL A 1 86 ? -6.047 -12.784 17.701 1.00 93.06 86 VAL A O 1
ATOM 685 N N . ASP A 1 87 ? -6.811 -11.452 16.062 1.00 91.19 87 ASP A N 1
ATOM 686 C CA . ASP A 1 87 ? -6.188 -10.213 16.543 1.00 91.19 87 ASP A CA 1
ATOM 687 C C . ASP A 1 87 ? -7.012 -9.512 17.641 1.00 91.19 87 ASP A C 1
ATOM 689 O O . ASP A 1 87 ? -6.540 -8.558 18.276 1.00 91.19 87 ASP A O 1
ATOM 693 N N . ASN A 1 88 ? -8.243 -9.988 17.874 1.00 93.38 88 ASN A N 1
ATOM 694 C CA . ASN A 1 88 ? -9.247 -9.368 18.738 1.00 93.38 88 ASN A CA 1
ATOM 695 C C . ASN A 1 88 ? -9.858 -10.377 19.730 1.00 93.38 88 ASN A C 1
ATOM 697 O O . ASN A 1 88 ? -11.039 -10.724 19.616 1.00 93.38 88 ASN A O 1
ATOM 701 N N . PRO A 1 89 ? -9.082 -10.848 20.725 1.00 94.88 89 PRO A N 1
ATOM 702 C CA . PRO A 1 89 ? -9.616 -11.687 21.790 1.00 94.88 89 PRO A CA 1
ATOM 703 C C . PRO A 1 89 ? -10.639 -10.916 22.637 1.00 94.88 89 PRO A C 1
ATOM 705 O O . PRO A 1 89 ? -10.578 -9.693 22.779 1.00 94.88 89 PRO A O 1
ATOM 708 N N . THR A 1 90 ? -11.570 -11.642 23.258 1.00 93.88 90 THR A N 1
ATOM 709 C CA . THR A 1 90 ? -12.646 -11.055 24.078 1.00 93.88 90 THR A CA 1
ATOM 710 C C . THR A 1 90 ? -12.121 -10.173 25.209 1.00 93.88 90 THR A C 1
ATOM 712 O O . THR A 1 90 ? -12.727 -9.148 25.504 1.00 93.88 90 THR A O 1
ATOM 715 N N . THR A 1 91 ? -10.977 -10.517 25.801 1.00 94.25 91 THR A N 1
ATOM 716 C CA . THR A 1 91 ? -10.320 -9.727 26.853 1.00 94.25 91 THR A CA 1
ATOM 717 C C . THR A 1 91 ? -9.915 -8.330 26.381 1.00 94.25 91 THR A C 1
ATOM 719 O O . THR A 1 91 ? -10.120 -7.357 27.105 1.00 94.25 91 THR A O 1
ATOM 722 N N . ASP A 1 92 ? -9.394 -8.206 25.159 1.00 92.38 92 ASP A N 1
ATOM 723 C CA . ASP A 1 92 ? -9.020 -6.913 24.584 1.00 92.38 92 ASP A CA 1
ATOM 724 C C . ASP A 1 92 ? -10.257 -6.094 24.210 1.00 92.38 92 ASP A C 1
ATOM 726 O O . ASP A 1 92 ? -10.310 -4.898 24.503 1.00 92.38 92 ASP A O 1
ATOM 730 N N . LEU A 1 93 ? -11.293 -6.743 23.671 1.00 91.75 93 LEU A N 1
ATOM 731 C CA . LEU A 1 93 ? -12.566 -6.086 23.368 1.00 91.75 93 LEU A CA 1
ATOM 732 C C . LEU A 1 93 ? -13.262 -5.565 24.635 1.00 91.75 93 LEU A C 1
ATOM 734 O O . LEU A 1 93 ? -13.798 -4.458 24.623 1.00 91.75 93 LEU A O 1
ATOM 738 N N . MET A 1 94 ? -13.202 -6.308 25.746 1.00 92.06 94 MET A N 1
ATOM 739 C CA . MET A 1 94 ? -13.689 -5.849 27.056 1.00 92.06 94 MET A CA 1
ATOM 740 C C . MET A 1 94 ? -12.911 -4.634 27.572 1.00 92.06 94 MET A C 1
ATOM 742 O O . MET A 1 94 ? -13.490 -3.763 28.216 1.00 92.06 94 MET A O 1
ATOM 746 N N . ALA A 1 95 ? -11.616 -4.548 27.260 1.00 92.75 95 ALA A N 1
ATOM 747 C CA . ALA A 1 95 ? -10.783 -3.385 27.555 1.00 92.75 95 ALA A CA 1
ATOM 748 C C . ALA A 1 95 ? -10.958 -2.233 26.541 1.00 92.75 95 ALA A C 1
ATOM 750 O O . ALA A 1 95 ? -10.243 -1.234 26.630 1.00 92.75 95 ALA A O 1
ATOM 751 N N . GLY A 1 96 ? -11.869 -2.365 25.567 1.00 90.25 96 GLY A N 1
ATOM 752 C CA . GLY A 1 96 ? -12.110 -1.372 24.517 1.00 90.25 96 GLY A CA 1
ATOM 753 C C . GLY A 1 96 ? -10.992 -1.273 23.474 1.00 90.25 96 GLY A C 1
ATOM 754 O O . GLY A 1 96 ? -10.925 -0.285 22.744 1.00 90.25 96 GLY A O 1
ATOM 755 N N . LYS A 1 97 ? -10.100 -2.266 23.401 1.00 92.62 97 LYS A N 1
ATOM 756 C CA . LYS A 1 97 ? -8.985 -2.316 22.449 1.00 92.62 97 LYS A CA 1
ATOM 757 C C . LYS A 1 97 ? -9.394 -3.109 21.218 1.00 92.62 97 LYS A C 1
ATOM 759 O O . LYS A 1 97 ? -9.894 -4.223 21.326 1.00 92.62 97 LYS A O 1
ATOM 764 N N . VAL A 1 98 ? -9.142 -2.533 20.050 1.00 93.81 98 VAL A N 1
ATOM 765 C CA . VAL A 1 98 ? -9.537 -3.096 18.757 1.00 93.81 98 VAL A CA 1
ATOM 766 C C . VAL A 1 98 ? -8.370 -2.970 17.800 1.00 93.81 98 VAL A C 1
ATOM 768 O O . VAL A 1 98 ? -7.738 -1.915 17.727 1.00 93.81 98 VAL A O 1
ATOM 771 N N . ARG A 1 99 ? -8.067 -4.054 17.091 1.00 94.31 99 ARG A N 1
ATOM 772 C CA . ARG A 1 99 ? -6.980 -4.124 16.117 1.00 94.31 99 ARG A CA 1
ATOM 773 C C . ARG A 1 99 ? -7.542 -4.494 14.755 1.00 94.31 99 ARG A C 1
ATOM 775 O O . ARG A 1 99 ? -8.370 -5.393 14.633 1.00 94.31 99 ARG A O 1
ATOM 782 N N . TRP A 1 100 ? -7.058 -3.809 13.731 1.00 94.38 100 TRP A N 1
ATOM 783 C CA . TRP A 1 100 ? -7.280 -4.192 12.345 1.00 94.38 100 TRP A CA 1
ATOM 784 C C . TRP A 1 100 ? -5.977 -4.726 11.777 1.00 94.38 100 TRP A C 1
ATOM 786 O O . TRP A 1 100 ? -4.915 -4.141 12.001 1.00 94.38 100 TRP A O 1
ATOM 796 N N . HIS A 1 101 ? -6.073 -5.810 11.019 1.00 94.88 101 HIS A N 1
ATOM 797 C CA . HIS A 1 101 ? -4.959 -6.342 10.262 1.00 94.88 101 HIS A CA 1
ATOM 798 C C . HIS A 1 101 ? -4.941 -5.685 8.890 1.00 94.88 101 HIS A C 1
ATOM 800 O O . HIS A 1 101 ? -5.923 -5.737 8.145 1.00 94.88 101 HIS A O 1
ATOM 806 N N . MET A 1 102 ? -3.824 -5.057 8.544 1.00 93.62 102 MET A N 1
ATOM 807 C CA . MET A 1 102 ? -3.640 -4.463 7.230 1.00 93.62 102 MET A CA 1
ATOM 808 C C . MET A 1 102 ? -2.634 -5.276 6.427 1.00 93.62 102 MET A C 1
ATOM 810 O O . MET A 1 102 ? -1.501 -5.487 6.849 1.00 93.62 102 MET A O 1
ATOM 814 N N . TYR A 1 103 ? -3.053 -5.672 5.236 1.00 94.19 103 TYR A N 1
ATOM 815 C CA . TYR A 1 103 ? -2.221 -6.311 4.235 1.00 94.19 103 TYR A CA 1
ATOM 816 C C . TYR A 1 103 ? -1.963 -5.277 3.149 1.00 94.19 103 TYR A C 1
ATOM 818 O O . TYR A 1 103 ? -2.916 -4.764 2.570 1.00 94.19 103 TYR A O 1
ATOM 826 N N . LEU A 1 104 ? -0.707 -4.943 2.873 1.00 94.31 104 LEU A N 1
ATOM 827 C CA . LEU A 1 104 ? -0.358 -4.046 1.774 1.00 94.31 104 LEU A CA 1
ATOM 828 C C . LEU A 1 104 ? 0.975 -4.448 1.150 1.00 94.31 104 LEU A C 1
ATOM 830 O O . LEU A 1 104 ? 1.858 -4.974 1.828 1.00 94.31 104 LEU A O 1
ATOM 834 N N . THR A 1 105 ? 1.129 -4.180 -0.141 1.00 94.69 105 THR A N 1
ATOM 835 C CA . THR A 1 105 ? 2.366 -4.481 -0.865 1.00 94.69 105 THR A CA 1
ATOM 836 C C . THR A 1 105 ? 2.736 -3.301 -1.754 1.00 94.69 105 THR A C 1
ATOM 838 O O . THR A 1 105 ? 2.205 -3.171 -2.861 1.00 94.69 105 THR A O 1
ATOM 841 N N . PRO A 1 106 ? 3.624 -2.407 -1.285 1.00 94.31 106 PRO A N 1
ATOM 842 C CA . PRO A 1 106 ? 4.220 -1.395 -2.139 1.00 94.31 106 PRO A CA 1
ATOM 843 C C . PRO A 1 106 ? 5.156 -2.058 -3.156 1.00 94.31 106 PRO A C 1
ATOM 845 O O . PRO A 1 106 ? 5.796 -3.062 -2.828 1.00 94.31 106 PRO A O 1
ATOM 848 N N . PRO A 1 107 ? 5.269 -1.511 -4.374 1.00 92.06 107 PRO A N 1
ATOM 849 C CA . PRO A 1 107 ? 6.207 -2.019 -5.357 1.00 92.06 107 PRO A CA 1
ATOM 850 C C . PRO A 1 107 ? 7.652 -1.801 -4.893 1.00 92.06 107 PRO A C 1
ATOM 852 O O . PRO A 1 107 ? 8.019 -0.752 -4.356 1.00 92.06 107 PRO A O 1
ATOM 855 N N . GLN A 1 108 ? 8.480 -2.815 -5.123 1.00 88.12 108 GLN A N 1
ATOM 856 C CA . GLN A 1 108 ? 9.916 -2.745 -4.902 1.00 88.12 108 GLN A CA 1
ATOM 857 C C . GLN A 1 108 ? 10.622 -1.954 -6.008 1.00 88.12 108 GLN A C 1
ATOM 859 O O . GLN A 1 108 ? 10.172 -1.926 -7.152 1.00 88.12 108 GLN A O 1
ATOM 864 N N . ALA A 1 109 ? 11.778 -1.365 -5.689 1.00 86.44 109 ALA A N 1
ATOM 865 C CA . ALA A 1 109 ? 12.679 -0.868 -6.724 1.00 86.44 109 ALA A CA 1
ATOM 866 C C . ALA A 1 109 ? 13.259 -2.041 -7.535 1.00 86.44 109 ALA A C 1
ATOM 868 O O . ALA A 1 109 ? 13.721 -3.032 -6.965 1.00 86.44 109 ALA A O 1
ATOM 869 N N . ALA A 1 110 ? 13.261 -1.916 -8.864 1.00 88.06 110 ALA A N 1
ATOM 870 C CA . ALA A 1 110 ? 13.903 -2.871 -9.762 1.00 88.06 110 ALA A CA 1
ATOM 871 C C . ALA A 1 110 ? 15.428 -2.680 -9.720 1.00 88.06 110 ALA A C 1
ATOM 873 O O . ALA A 1 110 ? 15.997 -1.936 -10.517 1.00 88.06 110 ALA A O 1
ATOM 874 N N . ARG A 1 111 ? 16.078 -3.311 -8.736 1.00 84.06 111 ARG A N 1
ATOM 875 C CA . ARG A 1 111 ? 17.525 -3.186 -8.494 1.00 84.06 111 ARG A CA 1
ATOM 876 C C . ARG A 1 111 ? 18.373 -3.703 -9.657 1.00 84.06 111 ARG A C 1
ATOM 878 O O . ARG A 1 111 ? 19.437 -3.152 -9.925 1.00 84.06 111 ARG A O 1
ATOM 885 N N . GLU A 1 112 ? 17.917 -4.759 -10.317 1.00 86.56 112 GLU A N 1
ATOM 886 C CA . GLU A 1 112 ? 18.600 -5.377 -11.447 1.00 86.56 112 GLU A CA 1
ATOM 887 C C . GLU A 1 112 ? 17.585 -5.666 -12.551 1.00 86.56 112 GLU A C 1
ATOM 889 O O . GLU A 1 112 ? 16.504 -6.198 -12.295 1.00 86.56 112 GLU A O 1
ATOM 894 N N . LEU A 1 113 ? 17.935 -5.279 -13.775 1.00 89.50 113 LEU A N 1
ATOM 895 C CA . LEU A 1 113 ? 17.182 -5.565 -14.988 1.00 89.50 113 LEU A CA 1
ATOM 896 C C . LEU A 1 113 ? 18.162 -6.176 -15.984 1.00 89.50 113 LEU A C 1
ATOM 898 O O . LEU A 1 113 ? 19.043 -5.482 -16.494 1.00 89.50 113 LEU A O 1
ATOM 902 N N . THR A 1 114 ? 18.017 -7.474 -16.232 1.00 93.56 114 THR A N 1
ATOM 903 C CA . THR A 1 114 ? 18.949 -8.245 -17.059 1.00 93.56 114 THR A CA 1
ATOM 904 C C . THR A 1 114 ? 18.278 -8.608 -18.372 1.00 93.56 114 THR A C 1
ATOM 906 O O . THR A 1 114 ? 17.227 -9.246 -18.388 1.00 93.56 114 THR A O 1
ATOM 909 N N . PHE A 1 115 ? 18.890 -8.193 -19.479 1.00 92.94 115 PHE A N 1
ATOM 910 C CA . PHE A 1 115 ? 18.454 -8.560 -20.821 1.00 92.94 115 PHE A CA 1
ATOM 911 C C . PHE A 1 115 ? 19.278 -9.753 -21.300 1.00 92.94 115 PHE A C 1
ATOM 913 O O . PHE A 1 115 ? 20.506 -9.692 -21.318 1.00 92.94 115 PHE A O 1
ATOM 920 N N . VAL A 1 116 ? 18.604 -10.829 -21.698 1.00 94.31 116 VAL A N 1
ATOM 921 C CA . VAL A 1 116 ? 19.235 -11.966 -22.373 1.00 94.31 116 VAL A CA 1
ATOM 922 C C . VAL A 1 116 ? 19.014 -11.780 -23.868 1.00 94.31 116 VAL A C 1
ATOM 924 O O . VAL A 1 116 ? 17.875 -11.656 -24.314 1.00 94.31 116 VAL A O 1
ATOM 927 N N . LEU A 1 117 ? 20.108 -11.694 -24.622 1.00 92.25 117 LEU A N 1
ATOM 928 C CA . LEU A 1 117 ? 20.084 -11.531 -26.072 1.00 92.25 117 LEU A CA 1
ATOM 929 C C . LEU A 1 117 ? 20.413 -12.869 -26.720 1.00 92.25 117 LEU A C 1
ATOM 931 O O . LEU A 1 117 ? 21.453 -13.461 -26.435 1.00 92.25 117 LEU A O 1
ATOM 935 N N . GLU A 1 118 ? 19.539 -13.313 -27.611 1.00 92.56 118 GLU A N 1
ATOM 936 C CA . GLU A 1 118 ? 19.722 -14.525 -28.396 1.00 92.56 118 GLU A CA 1
ATOM 937 C C . GLU A 1 118 ? 19.619 -14.185 -29.884 1.00 92.56 118 GLU A C 1
ATOM 939 O O . GLU A 1 118 ? 18.795 -13.364 -30.294 1.00 92.56 118 GLU A O 1
ATOM 944 N N . TYR A 1 119 ? 20.491 -14.795 -30.688 1.00 89.12 119 TYR A N 1
ATOM 945 C CA . TYR A 1 119 ? 20.394 -14.734 -32.140 1.00 89.12 119 TYR A CA 1
ATOM 946 C C . TYR A 1 119 ? 19.491 -15.871 -32.607 1.00 89.12 119 TYR A C 1
ATOM 948 O O . TYR A 1 119 ? 19.899 -17.029 -32.560 1.00 89.12 119 TYR A O 1
ATOM 956 N N . ASP A 1 120 ? 18.284 -15.540 -33.057 1.00 90.06 120 ASP A N 1
ATOM 957 C CA . ASP A 1 120 ? 17.333 -16.525 -33.564 1.00 90.06 120 ASP A CA 1
ATOM 958 C C . ASP A 1 120 ? 17.481 -16.681 -35.095 1.00 90.06 120 ASP A C 1
ATOM 960 O O . ASP A 1 120 ? 17.081 -15.789 -35.856 1.00 90.06 120 ASP A O 1
ATOM 964 N N . PRO A 1 121 ? 18.056 -17.802 -35.579 1.00 88.06 121 PRO A N 1
ATOM 965 C CA . PRO A 1 121 ? 18.259 -18.040 -37.003 1.00 88.06 121 PRO A CA 1
ATOM 966 C C . PRO A 1 121 ? 16.954 -18.353 -37.747 1.00 88.06 121 PRO A C 1
ATOM 968 O O . PRO A 1 121 ? 16.954 -18.332 -38.978 1.00 88.06 121 PRO A O 1
ATOM 971 N N . SER A 1 122 ? 15.841 -18.627 -37.054 1.00 85.56 122 SER A N 1
ATOM 972 C CA . SER A 1 122 ? 14.552 -18.900 -37.702 1.00 85.56 122 SER A CA 1
ATOM 973 C C . SER A 1 122 ? 14.052 -17.693 -38.501 1.00 85.56 122 SER A C 1
ATOM 975 O O . SER A 1 122 ? 13.467 -17.859 -39.574 1.00 85.56 122 SER A O 1
ATOM 977 N N . TYR A 1 123 ? 14.397 -16.475 -38.074 1.00 83.75 123 TYR A N 1
ATOM 978 C CA . TYR A 1 123 ? 14.084 -15.245 -38.798 1.00 83.75 123 TYR A CA 1
ATOM 979 C C . TYR A 1 123 ? 14.851 -15.087 -40.112 1.00 83.75 123 TYR A C 1
ATOM 981 O O . TYR A 1 123 ? 14.456 -14.265 -40.935 1.00 83.75 123 TYR A O 1
ATOM 989 N N . LEU A 1 124 ? 15.881 -15.894 -40.391 1.00 86.81 124 LEU A N 1
ATOM 990 C CA . LEU A 1 124 ? 16.517 -15.913 -41.714 1.00 86.81 124 LEU A CA 1
ATOM 991 C C . LEU A 1 124 ? 15.554 -16.394 -42.808 1.00 86.81 124 LEU A C 1
ATOM 993 O O . LEU A 1 124 ? 15.738 -16.045 -43.971 1.00 86.81 124 LEU A O 1
ATOM 997 N N . SER A 1 125 ? 14.491 -17.121 -42.443 1.00 81.62 125 SER A N 1
ATOM 998 C CA . SER A 1 125 ? 13.410 -17.487 -43.368 1.00 81.62 125 SER A CA 1
ATOM 999 C C . SER A 1 125 ? 12.725 -16.267 -44.002 1.00 81.62 125 SER A C 1
ATOM 1001 O O . SER A 1 125 ? 12.332 -16.327 -45.168 1.00 81.62 125 SER A O 1
ATOM 1003 N N . THR A 1 126 ? 12.683 -15.127 -43.297 1.00 83.81 126 THR A N 1
ATOM 1004 C CA . THR A 1 126 ? 12.106 -13.868 -43.804 1.00 83.81 126 THR A CA 1
ATOM 1005 C C . THR A 1 126 ? 12.855 -13.318 -45.017 1.00 83.81 126 THR A C 1
ATOM 1007 O O . THR A 1 126 ? 12.254 -12.661 -45.866 1.00 83.81 126 THR A O 1
ATOM 1010 N N . LEU A 1 127 ? 14.145 -13.643 -45.160 1.00 82.81 127 LEU A N 1
ATOM 1011 C CA . LEU A 1 127 ? 14.948 -13.259 -46.322 1.00 82.81 127 LEU A CA 1
ATOM 1012 C C . LEU A 1 127 ? 14.463 -13.934 -47.613 1.00 82.81 127 LEU A C 1
ATOM 1014 O O . LEU A 1 127 ? 14.706 -13.415 -48.700 1.00 82.81 127 LEU A O 1
ATOM 1018 N N . TYR A 1 128 ? 13.752 -15.059 -47.505 1.00 82.56 128 TYR A N 1
ATOM 1019 C CA . TYR A 1 128 ? 13.180 -15.780 -48.643 1.00 82.56 128 TYR A CA 1
ATOM 1020 C C . TYR A 1 128 ? 11.741 -15.354 -48.972 1.00 82.56 128 TYR A C 1
ATOM 1022 O O . TYR A 1 128 ? 11.105 -15.972 -49.822 1.00 82.56 128 TYR A O 1
ATOM 1030 N N . GLY A 1 129 ? 11.206 -14.314 -48.316 1.00 71.38 129 GLY A N 1
ATOM 1031 C CA . GLY A 1 129 ? 9.844 -13.817 -48.552 1.00 71.38 129 GLY A CA 1
ATOM 1032 C C . GLY A 1 129 ? 8.733 -14.783 -48.123 1.00 71.38 129 GLY A C 1
ATOM 1033 O O . GLY A 1 129 ? 7.566 -14.546 -48.425 1.00 71.38 129 GLY A O 1
ATOM 1034 N N . LEU A 1 130 ? 9.082 -15.863 -47.422 1.00 62.19 130 LEU A N 1
ATOM 1035 C CA . LEU A 1 130 ? 8.131 -16.778 -46.808 1.00 62.19 130 LEU A CA 1
ATOM 1036 C C . LEU A 1 130 ? 7.753 -16.191 -45.447 1.00 62.19 130 LEU A C 1
ATOM 1038 O O . LEU A 1 130 ? 8.561 -16.171 -44.521 1.00 62.19 130 LEU A O 1
ATOM 1042 N N . THR A 1 131 ? 6.543 -15.648 -45.343 1.00 54.00 131 THR A N 1
ATOM 1043 C CA . THR A 1 131 ? 5.946 -15.325 -44.044 1.00 54.00 131 THR A CA 1
ATOM 1044 C C . THR A 1 131 ? 5.716 -16.620 -43.273 1.00 54.00 131 THR A C 1
ATOM 1046 O O . THR A 1 131 ? 5.214 -17.582 -43.858 1.00 54.00 131 THR A O 1
ATOM 1049 N N . ALA A 1 132 ? 6.108 -16.628 -41.997 1.00 56.62 132 ALA A N 1
ATOM 1050 C CA . ALA A 1 132 ? 5.835 -17.715 -41.060 1.00 56.62 132 ALA A CA 1
ATOM 1051 C C . ALA A 1 132 ? 4.336 -18.035 -40.958 1.00 56.62 132 ALA A C 1
ATOM 1053 O O . ALA A 1 132 ? 3.524 -17.082 -41.053 1.00 56.62 132 ALA A O 1
#

Foldseek 3Di:
DPDDDDDDDQFDPCPPVDPPCCHTGNLNVVVVVVVVVVLCVVCVVVPPPPDDPVSVVVSQVVVQVVQVVCCVVLQWVDKHKAQDCVQPDPVCVVVVHGDIDIDTGGDGPPNDDDDDDDDDCVCVVVVVVDDD

Secondary structure (DSSP, 8-state):
--SS------B-TTTTT---HHHHBHHHHHHHHHHHHHHHHHHGGGTTS---HHHHHHHHHHHHHHHHHHHTTTS-SEEEEE--TTT--HHHHHTT----EEEEEPPPP-----PPP---GGGGGGGGT---

Sequence (132 aa):
MVGGIVAWGDQTAGYPGITDVKDTSIPIRRMFNWVGNTLVLTCWQYVSNPLRRRMIETVQDTFNVWLNGLVGREYLLGGRVAFETVDNPTTDLMAGKVRWHMYLTPPQAARELTFVLEYDPSYLSTLYGLTA

pLDDT: mean 89.79, std 8.42, range [47.28, 96.69]

=== Feature glossary ===
The record interleaves many kinds of information about one protein. Here is each kind framed as the question it answers.

Q: What are the backbone torsion angles?
A: φ (phi) and ψ (psi) are the two rotatable backbone dihedrals per residue: φ is the C(i-1)–N–Cα–C torsion, ψ is the N–Cα–C–N(i+1) torsion, both in degrees on (−180°, 180°]. α-helical residues cluster near (−60°, −45°); β-strand residues near (−120°, +130°). A Ramachandran plot is simply a scatter of (φ, ψ) for every residue.

Q: What is the amino-acid chain?
A: This is the polypeptide sequence — one letter per residue, N-terminus first. Length ranges from a few dozen residues for small domains to over a thousand for large multi-domain proteins.

Q: How mobile is each atom in the crystal?
A: For experimental (PDB) structures, the B-factor (temperature factor) quantifies the positional spread of each atom in the crystal — a combination of thermal vibration and static disorder — in units of Å². High B-factors mark flexible loops or poorly resolved regions; low B-factors mark the rigid, well-ordered core.

Q: Are the domains correctly placed relative to each other?
A: Predicted Aligned Error (PAE) is an AlphaFold confidence matrix: entry (i, j) is the expected error in the position of residue j, in ångströms, when the prediction is superimposed on the true structure at residue i. Low PAE within a block of residues means that block is internally rigid and well-predicted; high PAE between two blocks means their relative placement is uncertain even if each block individually is confident.

Q: How confident is the AlphaFold model at each residue?
A: pLDDT is the predicted lDDT-Cα score: AlphaFold's confidence that the local environment of each residue (all inter-atomic distances within 15 Å) is correctly placed. It is a per-residue number between 0 and 100, with higher meaning more reliable.

Q: What family and function is it annotated with?
A: Functional annotations link the protein to curated databases. InterPro entries identify conserved domains and families by matching the sequence against member-database signatures (Pfam, PROSITE, CDD, …). Gene Ontology (GO) terms describe molecular function, biological process, and cellular component in a controlled vocabulary. CATH places the structure in a hierarchical fold classification (Class/Architecture/Topology/Homologous-superfamily). The organism is the source species.

Q: How big and how compact is the whole molecule?
A: Three whole-structure scalars: the radius of gyration (RMS distance of Cα from centroid, in Å), the count of Cα–Cα contacts (pairs closer than 8 Å and separated by more than four residues in sequence — i.e. tertiary, not local, contacts), and the bounding-box dimensions. Together they distinguish compact globular folds from extended fibres or disordered chains.

Q: What known structures does this most resemble?
A: The Foldseek neighbor list gives the closest experimentally determined structures in the PDB, ranked by structural alignment. TM-score near 1 means near-identical fold; near 0.3 means only rough topology match. This is how one finds what a novel AlphaFold prediction most resembles in the solved-structure universe.

Q: Which residues are buried vs exposed?
A: SASA measures how much of the protein is reachable by solvent. It is computed by rolling a water-sized probe over the atomic surface and summing the exposed area (Å²). Per-residue SASA distinguishes core (buried, low SASA) from surface (exposed, high SASA) residues; total SASA is a whole-molecule size measure.

Q: Which residues are in helices, strands, or loops?
A: Eight-state secondary structure (DSSP): H is the canonical α-helix, G the tighter 3₁₀-helix, I the wider π-helix; E/B are β-structure, T and S are turns and bends, and '-' is everything else. DSSP derives these from the pattern of main-chain N–H···O=C hydrogen bonds, not from the sequence.

Q: Where is each backbone atom in 3D?
A: Structure coordinates are given as an mmCIF _atom_site loop: one row per atom with element, residue name, chain id, sequence number, and x/y/z position in Å. Only the four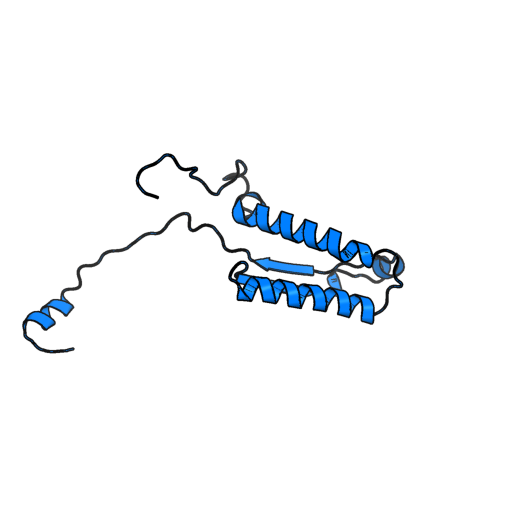 main-chain atoms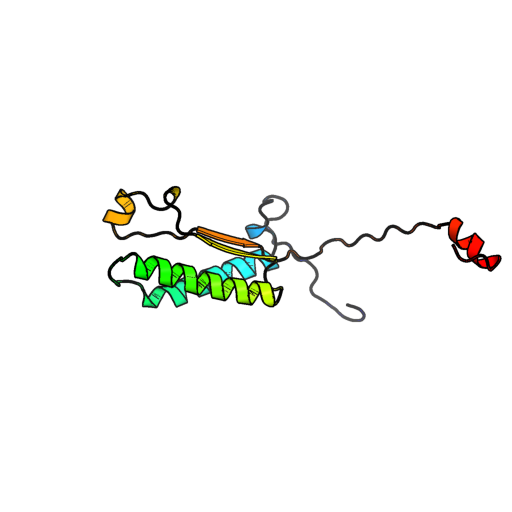 per residue are included here; side chains are omitted to keep the record compact.

Q: What if only a Cα trace is available?
A: Three-state secondary structure (P-SEA) collapses the eight DSSP classes into helix (a), strand (b), and coil (c). P-SEA assigns these from Cα geometry alone — distances and angles — without requiring backbone oxygens, so it works on any Cα trace.

Q: What do the rendered images show?
A: The six renders are orthographic views along the three Cartesian axes in both directions. Representation (cartoon, sticks, or surface) and color scheme (sequence-rainbow or by-chain) vary across proteins so the training set covers all the common visualization conventions.

Q: What does the local fold look like, residue by residue?
A: Foldseek's 3Di representation compresses backbone geometry into a per-residue letter drawn from a learned twenty-state alphabet. It captures the tertiary interaction pattern around each residue — which residues are packed against it in space, regardless of where they are in sequence.

Q: What do the diagnostic plots show?
A: The contact map is a binary N×N matrix image: pixel (i, j) is dark where Cα_i and Cα_j are within 8 Å and |i−j|>4. Because the |i−j|>4 filter removes local helical contacts, off-diagonal stripes parallel to the main diagonal indicate parallel β-sheets; stripes perpendicular to it indicate antiparallel β-sheets. The Ramachandran plot scatters every residue's (φ, ψ) pair against the sterically allowed regions. The PAE heatmap renders the predicted-aligned-error matrix.